Protein AF-G5E388-F1 (afdb_monomer)

Organism: NCBI:txid8362

pLDDT: mean 81.57, std 8.17, range [43.75, 89.38]

InterPro domains:
  IPR007955 Bystin [PF05291] (26-98)
  IPR007955 Bystin [PTHR12821] (27-98)

Nearest PDB structures (foldseek):
  7wtx-assembly1_w  TM=9.924E-01  e=2.269E-07  Homo sapiens
  7wu0-assembly1_w  TM=9.812E-01  e=5.342E-07  Homo sapiens
  5wwo-assembly2_B  TM=9.818E-01  e=4.016E-04  Saccharomyces cerevisiae S288C
  6fai-assembly1_i  TM=9.452E-01  e=2.14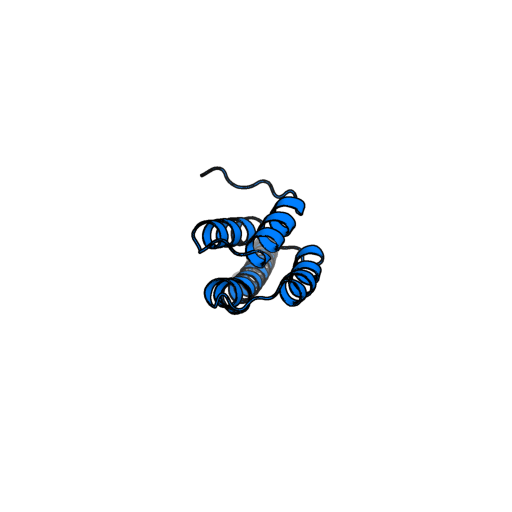3E-04  Saccharomyces cerevisiae S288C
  6rbd-assembly1_i  TM=9.609E-01  e=5.342E-04  Saccharomyces cerevisiae S288C

Sequence (98 aa):
DDGYVDEKLSLKILEQARIQQEELEAGAWFKGILIPLCESGTCTLREAVIIGSILTKCSIPVLHSSAAMLKIAEMDYNGANSIFLRLLVDKKYALPFR

Secondary structure (DSSP, 8-state):
------HHHHHHHHHHHHHHHHHHHHHHHIIIIIHHHHHSS---HHHHHHHHHHHHHS---HHHHHHHHHHHHHSPP-HHHHHHHHHHHHT---PPP-

Structure (mmCIF, N/CA/C/O backbone):
data_AF-G5E388-F1
#
_entry.id   AF-G5E388-F1
#
loop_
_atom_site.group_PDB
_atom_site.id
_atom_site.type_symbol
_atom_site.label_atom_id
_atom_site.label_alt_id
_atom_site.label_comp_id
_atom_site.label_asym_id
_atom_site.label_entity_id
_atom_site.label_seq_id
_atom_site.pdbx_PDB_ins_code
_atom_site.Cartn_x
_atom_site.Cartn_y
_atom_site.Cartn_z
_atom_site.occupancy
_atom_site.B_iso_or_equiv
_atom_site.auth_seq_id
_atom_site.auth_comp_id
_atom_site.auth_asym_id
_atom_site.auth_atom_id
_atom_site.pdbx_PDB_model_num
ATOM 1 N N . ASP A 1 1 ? -12.974 6.634 48.133 1.00 43.75 1 ASP A N 1
ATOM 2 C CA . ASP A 1 1 ? -13.318 7.069 46.773 1.00 43.75 1 ASP A CA 1
ATOM 3 C C . ASP A 1 1 ? -12.641 6.188 45.756 1.00 43.75 1 ASP A C 1
ATOM 5 O O . ASP A 1 1 ? -11.578 6.511 45.240 1.00 43.75 1 ASP A O 1
ATOM 9 N N . ASP A 1 2 ? -13.253 5.028 45.533 1.00 50.84 2 ASP A N 1
ATOM 10 C CA . ASP A 1 2 ? -12.916 4.156 44.419 1.00 50.84 2 ASP A CA 1
ATOM 11 C C . ASP A 1 2 ? -13.256 4.883 43.118 1.00 50.84 2 ASP A C 1
ATOM 13 O O . ASP A 1 2 ? -14.399 5.280 42.883 1.00 50.84 2 ASP A O 1
ATOM 17 N N . GLY A 1 3 ? -12.221 5.113 42.311 1.00 59.75 3 GLY A N 1
ATOM 18 C CA . GLY A 1 3 ? -12.293 5.799 41.031 1.00 59.75 3 GLY A CA 1
ATOM 19 C C . GLY A 1 3 ? -13.182 5.044 40.056 1.00 59.75 3 GLY A C 1
ATOM 20 O O . GLY A 1 3 ? -12.725 4.157 39.338 1.00 59.75 3 GLY A O 1
ATOM 21 N N . TYR A 1 4 ? -14.455 5.422 40.011 1.00 60.16 4 TYR A N 1
ATOM 22 C CA . TYR A 1 4 ? -15.370 5.000 38.967 1.00 60.16 4 TYR A CA 1
ATOM 23 C C . TYR A 1 4 ? -14.974 5.736 37.684 1.00 60.16 4 TYR A C 1
ATOM 25 O O . TYR A 1 4 ? -15.385 6.869 37.434 1.00 60.16 4 TYR A O 1
ATOM 33 N N . VAL A 1 5 ? -14.087 5.125 36.896 1.00 66.75 5 VAL A N 1
ATOM 34 C CA . VAL A 1 5 ? -13.873 5.537 35.508 1.00 66.75 5 VAL A CA 1
ATOM 35 C C . VAL A 1 5 ? -15.221 5.365 34.816 1.00 66.75 5 VAL A C 1
ATOM 37 O O . VAL A 1 5 ? -15.728 4.250 34.730 1.00 66.75 5 VAL A O 1
ATOM 40 N N . ASP A 1 6 ? -15.816 6.477 34.384 1.00 77.94 6 ASP A N 1
ATOM 41 C CA . ASP A 1 6 ? -17.113 6.513 33.705 1.00 77.94 6 ASP A CA 1
ATOM 42 C C . ASP A 1 6 ? -17.168 5.422 32.617 1.00 77.94 6 ASP A C 1
ATOM 44 O O . ASP A 1 6 ? -16.209 5.258 31.857 1.00 77.94 6 ASP A O 1
ATOM 48 N N . GLU A 1 7 ? -18.256 4.655 32.521 1.00 78.00 7 GLU A N 1
ATOM 49 C CA . GLU A 1 7 ? -18.365 3.516 31.589 1.00 78.00 7 GLU A CA 1
ATOM 50 C C . GLU A 1 7 ? -18.057 3.941 30.140 1.00 78.00 7 GLU A C 1
ATOM 52 O O . GLU A 1 7 ? -17.373 3.241 29.391 1.00 78.00 7 GLU A O 1
ATOM 57 N N . LYS A 1 8 ? -18.440 5.172 29.776 1.00 81.19 8 LYS A N 1
ATOM 58 C CA . LYS A 1 8 ? -18.109 5.796 28.487 1.00 81.19 8 LYS A CA 1
ATOM 59 C C . LYS A 1 8 ? -16.615 6.049 28.295 1.00 81.19 8 LYS A C 1
ATOM 61 O O . LYS A 1 8 ? -16.129 5.980 27.167 1.00 81.19 8 LYS A O 1
ATOM 66 N N . LEU A 1 9 ? -15.893 6.392 29.359 1.00 83.75 9 LEU A N 1
ATOM 67 C CA . LEU A 1 9 ? -14.446 6.593 29.321 1.00 83.75 9 LEU A CA 1
ATOM 68 C C . LEU A 1 9 ? -13.724 5.249 29.175 1.00 83.75 9 LEU A C 1
ATOM 70 O O . LEU A 1 9 ? -12.819 5.147 28.351 1.00 83.75 9 LEU A O 1
ATOM 74 N N . SER A 1 10 ? -14.180 4.210 29.878 1.00 83.88 10 SER A N 1
ATOM 75 C CA . SER A 1 10 ? -13.663 2.845 29.711 1.00 83.88 10 SER A CA 1
ATOM 76 C C . SER A 1 10 ? -13.843 2.341 28.269 1.00 83.88 10 SER A C 1
ATOM 78 O O . SER A 1 10 ? -12.888 1.880 27.646 1.00 83.88 10 SER A O 1
ATOM 80 N N . LEU A 1 11 ? -15.028 2.547 27.678 1.00 85.00 11 LEU A N 1
ATOM 81 C CA . LEU A 1 11 ? -15.306 2.193 26.279 1.00 85.00 11 LEU A CA 1
ATOM 82 C C . LEU A 1 11 ? -14.400 2.934 25.285 1.00 85.00 11 LEU A C 1
ATOM 84 O O . LEU A 1 11 ? -13.857 2.312 24.374 1.00 85.00 11 LEU A O 1
ATOM 88 N N . LYS A 1 12 ? -14.173 4.239 25.481 1.00 87.00 12 LYS A N 1
ATOM 89 C CA . LYS A 1 12 ? -13.257 5.019 24.631 1.00 87.00 12 LYS A CA 1
ATOM 90 C C . LYS A 1 12 ? -11.816 4.525 24.711 1.00 87.00 12 LYS A C 1
ATOM 92 O O . LYS A 1 12 ? -11.137 4.484 23.691 1.00 87.00 12 LYS A O 1
ATOM 97 N N . ILE A 1 13 ? -11.345 4.164 25.905 1.00 89.12 13 ILE A N 1
ATOM 98 C CA . ILE A 1 13 ? -9.986 3.638 26.093 1.00 89.12 13 ILE A CA 1
ATOM 99 C C . ILE A 1 13 ? -9.833 2.304 25.355 1.00 89.12 13 ILE A C 1
ATOM 101 O O . ILE A 1 13 ? -8.843 2.110 24.652 1.00 89.12 13 ILE A O 1
ATOM 105 N N . LEU A 1 14 ? -10.823 1.412 25.462 1.00 86.00 14 LEU A N 1
ATOM 106 C CA . LEU A 1 14 ? -10.817 0.125 24.762 1.00 86.00 14 LEU A CA 1
ATOM 107 C C . LEU A 1 14 ? -10.859 0.294 23.238 1.00 86.00 14 LEU A C 1
ATOM 109 O O . LEU A 1 14 ? -10.113 -0.373 22.522 1.00 86.00 14 LEU A O 1
ATOM 113 N N . GLU A 1 15 ? -11.687 1.208 22.732 1.00 87.25 15 GLU A N 1
ATOM 114 C CA . GLU A 1 15 ? -11.769 1.482 21.297 1.00 87.25 15 GLU A CA 1
ATOM 115 C C . GLU A 1 15 ? -10.470 2.093 20.753 1.00 87.25 15 GLU A C 1
ATOM 117 O O . GLU A 1 15 ? -9.973 1.655 19.713 1.00 87.25 15 GLU A O 1
ATOM 122 N N . GLN A 1 16 ? -9.865 3.026 21.492 1.00 86.31 16 GLN A N 1
ATOM 123 C CA . GLN A 1 16 ? -8.576 3.611 21.131 1.00 86.31 16 GLN A CA 1
ATOM 124 C C . GLN A 1 16 ? -7.454 2.566 21.142 1.00 86.31 16 GLN A C 1
ATOM 126 O O . GLN A 1 16 ? -6.635 2.542 20.225 1.00 86.31 16 GLN A O 1
ATOM 131 N N . ALA A 1 17 ? -7.426 1.678 22.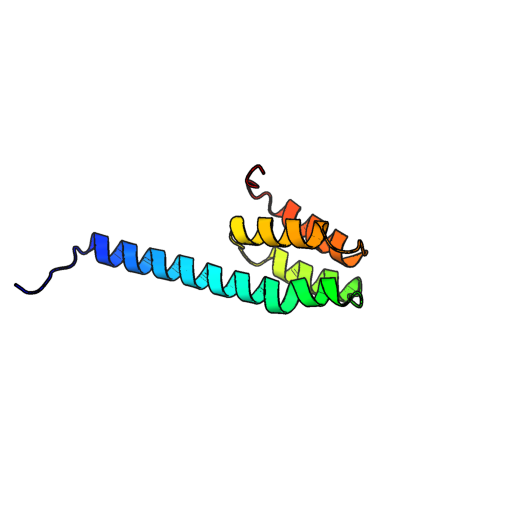140 1.00 86.38 17 ALA A N 1
ATOM 132 C CA . ALA A 1 17 ? -6.442 0.602 22.217 1.00 86.38 17 ALA A CA 1
ATOM 133 C C . ALA A 1 17 ? -6.546 -0.355 21.018 1.00 86.38 17 ALA A C 1
ATOM 135 O O . ALA A 1 17 ? -5.521 -0.754 20.466 1.00 86.38 17 ALA A O 1
ATOM 136 N N . ARG A 1 18 ? -7.770 -0.666 20.565 1.00 85.38 18 ARG A N 1
ATOM 137 C CA . ARG A 1 18 ? -8.001 -1.504 19.379 1.00 85.38 18 ARG A CA 1
ATOM 138 C C . ARG A 1 18 ? -7.451 -0.862 18.106 1.00 85.38 18 ARG A C 1
ATOM 140 O O . ARG A 1 18 ? -6.724 -1.518 17.367 1.00 85.38 18 ARG A O 1
ATOM 147 N N . ILE A 1 19 ? -7.759 0.416 17.873 1.00 82.38 19 ILE A N 1
ATOM 148 C CA . ILE A 1 19 ? -7.235 1.160 16.714 1.00 82.38 19 ILE A CA 1
ATOM 149 C C . ILE A 1 19 ? -5.704 1.190 16.768 1.00 82.38 19 ILE A C 1
ATOM 151 O O . ILE A 1 19 ? -5.043 0.929 15.766 1.00 82.38 19 ILE A O 1
ATOM 155 N N . GLN A 1 20 ? -5.132 1.433 17.951 1.00 80.88 20 GLN A N 1
ATOM 156 C CA . GLN A 1 20 ? -3.683 1.475 18.126 1.00 80.88 20 GLN A CA 1
ATOM 157 C C . GLN A 1 20 ? -3.020 0.129 17.812 1.00 80.88 20 GLN A C 1
ATOM 159 O O . GLN A 1 20 ? -1.938 0.102 17.227 1.00 80.88 20 GLN A O 1
ATOM 164 N N . GLN A 1 21 ? -3.661 -0.983 18.175 1.00 81.94 21 GLN A N 1
ATOM 165 C CA . GLN A 1 21 ? -3.165 -2.316 17.858 1.00 81.94 21 GLN A CA 1
ATOM 166 C C . GLN A 1 21 ? -3.158 -2.573 16.343 1.00 81.94 21 GLN A C 1
ATOM 168 O O . GLN A 1 21 ? -2.132 -2.986 15.806 1.00 81.94 21 GLN A O 1
ATOM 173 N N . GLU A 1 22 ? -4.255 -2.266 15.645 1.00 80.50 22 GLU A N 1
ATOM 174 C CA . GLU A 1 22 ? -4.341 -2.412 14.183 1.00 80.50 22 GLU A CA 1
ATOM 175 C C . GLU A 1 22 ? -3.289 -1.549 13.458 1.00 80.50 22 GLU A C 1
ATOM 177 O O . GLU A 1 22 ? -2.678 -1.983 12.478 1.00 80.50 22 GLU A O 1
ATOM 182 N N . GLU A 1 23 ? -3.027 -0.338 13.958 1.00 78.94 23 GLU A N 1
ATOM 183 C CA . GLU A 1 23 ? -1.978 0.543 13.437 1.00 78.94 23 GLU A CA 1
ATOM 184 C C . GLU A 1 23 ? -0.573 -0.046 13.607 1.00 78.94 23 GLU A C 1
ATOM 186 O O . GLU A 1 23 ? 0.232 -0.007 12.673 1.00 78.94 23 GLU A O 1
ATOM 191 N N . LEU A 1 24 ? -0.271 -0.624 14.772 1.00 79.25 24 LEU A N 1
ATOM 192 C CA . LEU A 1 24 ? 1.022 -1.258 15.032 1.00 79.25 24 LEU A CA 1
ATOM 193 C C . LEU A 1 24 ? 1.243 -2.475 14.130 1.00 79.25 24 LEU A C 1
ATOM 195 O O . LEU A 1 24 ? 2.327 -2.631 13.566 1.00 79.25 24 LEU A O 1
ATOM 199 N N . GLU A 1 25 ? 0.216 -3.305 13.954 1.00 79.12 25 GLU A N 1
ATOM 200 C CA . GLU A 1 25 ? 0.263 -4.486 13.091 1.00 79.12 25 GLU A CA 1
ATOM 201 C C . GLU A 1 25 ? 0.461 -4.097 11.618 1.00 79.12 25 GLU A C 1
ATOM 203 O O . GLU A 1 25 ? 1.347 -4.634 10.945 1.00 79.12 25 GLU A O 1
ATOM 208 N N . ALA A 1 26 ? -0.289 -3.104 11.124 1.00 81.50 26 ALA A N 1
ATOM 209 C CA . ALA A 1 26 ? -0.122 -2.587 9.768 1.00 81.50 26 ALA A CA 1
ATOM 210 C C . ALA A 1 26 ? 1.269 -1.965 9.568 1.00 81.50 26 ALA A C 1
ATOM 212 O O . ALA A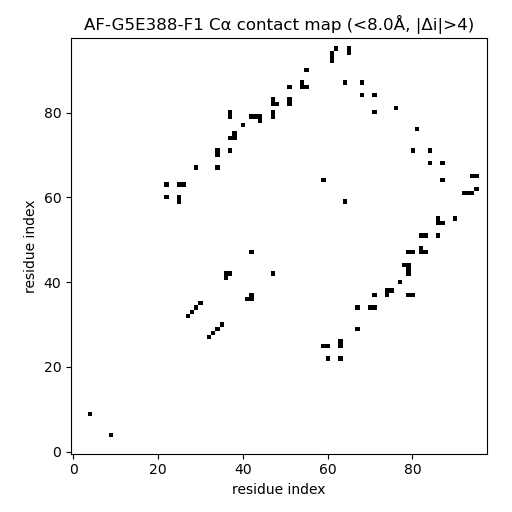 1 26 ? 1.952 -2.254 8.582 1.00 81.50 26 ALA A O 1
ATOM 213 N N . GLY A 1 27 ? 1.723 -1.140 10.515 1.00 81.44 27 GLY A N 1
ATOM 214 C CA . GLY A 1 27 ? 3.045 -0.523 10.484 1.00 81.44 27 GLY A CA 1
ATOM 215 C C . GLY A 1 27 ? 4.181 -1.548 10.476 1.00 81.44 27 GLY A C 1
ATOM 216 O O . GLY A 1 27 ? 5.139 -1.392 9.713 1.00 81.44 27 GLY A O 1
ATOM 217 N N . ALA A 1 28 ? 4.063 -2.613 11.271 1.00 84.69 28 ALA A N 1
ATOM 218 C CA . ALA A 1 28 ? 5.015 -3.718 11.291 1.00 84.69 28 ALA A CA 1
ATOM 219 C C . ALA A 1 28 ? 5.020 -4.490 9.966 1.00 84.69 28 ALA A C 1
ATOM 221 O O . ALA A 1 28 ? 6.092 -4.809 9.454 1.00 84.69 28 ALA A O 1
ATOM 222 N N . TRP A 1 29 ? 3.851 -4.730 9.366 1.00 85.19 29 TRP A N 1
ATOM 223 C CA . TRP A 1 29 ? 3.748 -5.409 8.075 1.00 85.19 29 TRP A CA 1
ATOM 224 C C . TRP A 1 29 ? 4.418 -4.613 6.948 1.00 85.19 29 TRP A C 1
ATOM 226 O O . TRP A 1 29 ? 5.240 -5.152 6.205 1.00 85.19 29 TRP A O 1
ATOM 236 N N . PHE A 1 30 ? 4.140 -3.309 6.844 1.00 84.06 30 PHE A N 1
ATOM 237 C CA . PHE A 1 30 ? 4.756 -2.470 5.814 1.00 84.06 30 PHE A CA 1
ATOM 238 C C . PHE A 1 30 ? 6.269 -2.355 5.989 1.00 84.06 30 PHE A C 1
ATOM 240 O O . PHE A 1 30 ? 7.001 -2.498 5.014 1.00 84.06 30 PHE A O 1
ATOM 247 N N . LYS A 1 31 ? 6.749 -2.129 7.216 1.00 82.06 31 LYS A N 1
ATOM 248 C CA . LYS A 1 31 ? 8.187 -1.989 7.490 1.00 82.06 31 LYS A CA 1
ATOM 249 C C . LYS A 1 31 ? 8.949 -3.310 7.430 1.00 82.06 31 LYS A C 1
ATOM 251 O O . LYS A 1 31 ? 10.115 -3.299 7.064 1.00 82.06 31 LYS A O 1
ATOM 256 N N . GLY A 1 32 ? 8.321 -4.424 7.799 1.00 82.94 32 GLY A N 1
ATOM 257 C CA . GLY A 1 32 ? 8.974 -5.731 7.892 1.00 82.94 32 GLY A CA 1
ATOM 258 C C . GLY A 1 32 ? 8.876 -6.580 6.628 1.00 82.94 32 GLY A C 1
ATOM 259 O O . GLY A 1 32 ? 9.751 -7.406 6.393 1.00 82.94 32 GLY A O 1
ATOM 260 N N . ILE A 1 33 ? 7.833 -6.390 5.816 1.00 84.88 33 ILE A N 1
ATOM 261 C CA . ILE A 1 33 ? 7.602 -7.185 4.604 1.00 84.88 33 ILE A CA 1
ATOM 262 C C . ILE A 1 33 ? 7.699 -6.297 3.369 1.00 84.88 33 ILE A C 1
ATOM 264 O O . ILE A 1 33 ? 8.564 -6.521 2.528 1.00 84.88 33 ILE A O 1
ATOM 268 N N . LEU A 1 34 ? 6.841 -5.279 3.248 1.00 83.25 34 LEU A N 1
ATOM 269 C CA . LEU A 1 34 ? 6.711 -4.559 1.978 1.00 83.25 34 LEU A CA 1
ATOM 270 C C . LEU A 1 34 ? 7.948 -3.716 1.636 1.00 83.25 34 LEU A C 1
ATOM 272 O O . LEU A 1 34 ? 8.478 -3.834 0.539 1.00 83.25 34 LEU A O 1
ATOM 276 N N . ILE A 1 35 ? 8.412 -2.877 2.564 1.00 84.12 35 ILE A N 1
ATOM 277 C CA . ILE A 1 35 ? 9.560 -1.986 2.348 1.00 84.12 35 ILE A CA 1
ATOM 278 C C . ILE A 1 35 ? 10.837 -2.773 2.016 1.00 84.12 35 ILE A C 1
ATOM 280 O O . ILE A 1 35 ? 11.405 -2.493 0.965 1.00 84.12 35 ILE A O 1
ATOM 284 N N . PRO A 1 36 ? 11.268 -3.785 2.793 1.00 85.12 36 PRO A N 1
ATOM 285 C CA . PRO A 1 36 ? 12.482 -4.529 2.465 1.00 85.12 36 PRO A CA 1
ATOM 286 C C . PRO A 1 36 ? 12.368 -5.323 1.158 1.00 85.12 36 PRO A C 1
ATOM 288 O O . PRO A 1 36 ? 13.370 -5.469 0.467 1.00 85.12 36 PRO A O 1
ATOM 291 N N . LEU A 1 37 ? 11.173 -5.794 0.773 1.00 82.69 37 LEU A N 1
ATOM 292 C CA . LEU A 1 37 ? 10.961 -6.420 -0.541 1.00 82.69 37 LEU A CA 1
ATOM 293 C C . LEU A 1 37 ? 11.102 -5.421 -1.697 1.00 82.69 37 LEU A C 1
ATOM 295 O O . LEU A 1 37 ? 11.615 -5.771 -2.760 1.00 82.69 37 LEU A O 1
ATOM 299 N N . CYS A 1 38 ? 10.638 -4.187 -1.506 1.00 81.19 38 CYS A N 1
ATOM 300 C CA . CYS A 1 38 ? 10.799 -3.122 -2.489 1.00 81.19 38 CYS A CA 1
ATOM 301 C C . CYS A 1 38 ? 12.252 -2.610 -2.544 1.00 81.19 38 CYS A C 1
ATOM 303 O O . CYS A 1 38 ? 12.744 -2.331 -3.635 1.00 81.19 38 CYS A O 1
ATOM 305 N N . GLU A 1 39 ? 12.941 -2.522 -1.398 1.00 82.19 39 GLU A N 1
ATOM 306 C CA . GLU A 1 39 ? 14.340 -2.077 -1.278 1.00 82.19 39 GLU A CA 1
ATOM 307 C C . GLU A 1 39 ? 15.344 -3.125 -1.773 1.00 82.19 39 GLU A C 1
ATOM 309 O O . GLU A 1 39 ? 16.377 -2.763 -2.329 1.00 82.19 39 GLU A O 1
ATOM 314 N N . SER A 1 40 ? 15.058 -4.425 -1.620 1.00 80.81 40 SER A N 1
ATOM 315 C CA . SER A 1 40 ? 15.969 -5.481 -2.079 1.00 80.81 40 SER A CA 1
ATOM 316 C C . SER A 1 40 ? 16.102 -5.536 -3.602 1.00 80.81 40 SER A C 1
ATOM 318 O O . SER A 1 40 ? 17.054 -6.126 -4.110 1.00 80.81 40 SER A O 1
ATOM 320 N N . GLY A 1 41 ? 15.139 -4.976 -4.347 1.00 72.62 41 GLY A N 1
ATOM 321 C CA . GLY A 1 41 ? 15.127 -4.962 -5.814 1.00 72.62 41 GLY A CA 1
ATOM 322 C C . GLY A 1 41 ? 14.971 -6.342 -6.470 1.00 72.62 41 GLY A C 1
ATOM 323 O O . GLY A 1 41 ? 14.938 -6.444 -7.693 1.00 72.62 41 GLY A O 1
ATOM 324 N N . THR A 1 42 ? 14.845 -7.408 -5.678 1.00 78.12 42 THR A N 1
ATOM 325 C CA . THR A 1 42 ? 14.686 -8.794 -6.141 1.00 78.12 42 THR A CA 1
ATOM 326 C C . THR A 1 42 ? 13.226 -9.207 -6.322 1.00 78.12 42 THR A C 1
ATOM 328 O O . THR A 1 42 ? 12.969 -10.328 -6.757 1.00 78.12 42 THR A O 1
ATOM 331 N N . CYS A 1 43 ? 12.268 -8.328 -6.003 1.00 79.62 43 CYS A N 1
ATOM 332 C CA . CYS A 1 43 ? 10.845 -8.640 -6.076 1.00 79.62 43 CYS A CA 1
ATOM 333 C C . CYS A 1 43 ? 10.412 -8.940 -7.518 1.00 79.62 43 CYS A C 1
ATOM 335 O O . CYS A 1 43 ? 10.457 -8.087 -8.410 1.00 79.62 43 CYS A O 1
ATOM 337 N N . THR A 1 44 ? 9.960 -10.170 -7.744 1.00 85.88 44 THR A N 1
ATOM 338 C CA . THR A 1 44 ? 9.457 -10.610 -9.044 1.00 85.88 44 THR A CA 1
ATOM 339 C C . THR A 1 44 ? 7.982 -10.244 -9.223 1.00 85.88 44 THR A C 1
ATOM 341 O O . THR A 1 44 ? 7.216 -10.117 -8.267 1.00 85.88 44 THR A O 1
ATOM 344 N N . LEU A 1 45 ? 7.525 -10.150 -10.478 1.00 86.00 45 LEU A N 1
ATOM 345 C CA . LEU A 1 45 ? 6.117 -9.858 -10.793 1.00 86.00 45 LEU A CA 1
ATOM 346 C C . LEU A 1 45 ? 5.140 -10.876 -10.175 1.00 86.00 45 LEU A C 1
ATOM 348 O O . LEU A 1 45 ? 4.012 -10.522 -9.841 1.00 86.00 45 LEU A O 1
ATOM 352 N N . ARG A 1 46 ? 5.558 -12.139 -10.009 1.00 85.00 46 ARG A N 1
ATOM 353 C CA . ARG A 1 46 ? 4.718 -13.182 -9.397 1.00 85.00 46 ARG A CA 1
ATOM 354 C C . ARG A 1 46 ? 4.519 -12.940 -7.905 1.00 85.00 46 ARG A C 1
ATOM 356 O O . ARG A 1 46 ? 3.392 -13.030 -7.426 1.00 85.00 46 ARG A O 1
ATOM 363 N N . GLU A 1 47 ? 5.588 -12.607 -7.189 1.00 87.06 47 GLU A N 1
ATOM 364 C CA . GLU A 1 47 ? 5.520 -12.284 -5.761 1.00 87.06 47 GLU A CA 1
ATOM 36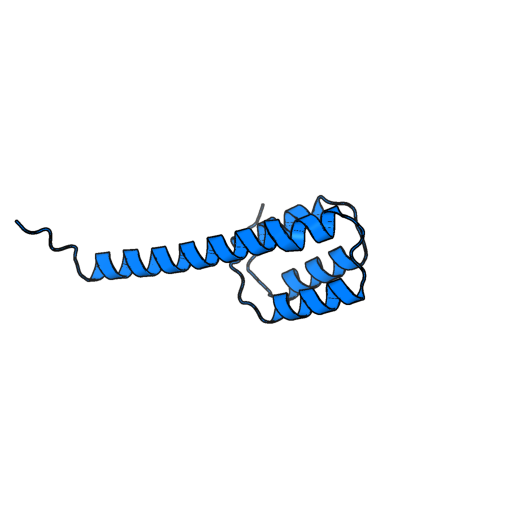5 C C . GLU A 1 47 ? 4.681 -11.028 -5.533 1.00 87.06 47 GLU A C 1
ATOM 367 O O . GLU A 1 47 ? 3.802 -11.025 -4.671 1.00 87.06 47 GLU A O 1
ATOM 372 N N . ALA A 1 48 ? 4.868 -10.007 -6.376 1.00 87.56 48 ALA A N 1
ATOM 373 C CA . ALA A 1 48 ? 4.092 -8.773 -6.328 1.00 87.56 48 ALA A CA 1
ATOM 374 C C . ALA A 1 48 ? 2.581 -9.021 -6.455 1.00 87.56 48 ALA A C 1
ATOM 376 O O . ALA A 1 48 ? 1.789 -8.441 -5.715 1.00 87.56 48 ALA A O 1
ATOM 377 N N . VAL A 1 49 ? 2.166 -9.926 -7.347 1.00 88.50 49 VAL A N 1
ATOM 378 C CA . VAL A 1 49 ? 0.750 -10.289 -7.523 1.00 88.50 49 VAL A CA 1
ATOM 379 C C . VAL A 1 49 ? 0.199 -11.048 -6.311 1.00 88.50 49 VAL A C 1
ATOM 381 O O . VAL A 1 49 ? -0.925 -10.779 -5.884 1.00 88.50 49 VAL A O 1
ATOM 384 N N . ILE A 1 50 ? 0.972 -11.966 -5.723 1.00 89.38 50 ILE A N 1
ATOM 385 C CA . ILE A 1 50 ? 0.542 -12.743 -4.548 1.00 89.38 50 ILE A CA 1
ATOM 386 C C . ILE A 1 50 ? 0.374 -11.828 -3.331 1.00 89.38 50 ILE A C 1
ATOM 388 O O . ILE A 1 50 ? -0.696 -11.803 -2.721 1.00 89.38 50 ILE A O 1
ATOM 392 N N . ILE A 1 51 ? 1.402 -11.039 -3.007 1.00 87.56 51 ILE A N 1
ATOM 393 C CA . ILE A 1 51 ? 1.362 -10.083 -1.891 1.00 87.56 51 ILE A CA 1
ATOM 394 C C . ILE A 1 51 ? 0.300 -9.013 -2.149 1.00 87.56 51 ILE A C 1
ATOM 396 O O . ILE A 1 51 ? -0.475 -8.663 -1.259 1.00 87.56 51 ILE A O 1
ATOM 400 N N . GLY A 1 52 ? 0.187 -8.560 -3.396 1.00 87.75 52 GLY A N 1
ATOM 401 C CA . GLY A 1 52 ? -0.855 -7.647 -3.832 1.00 87.75 52 GLY A CA 1
ATOM 402 C C . GLY A 1 52 ? -2.271 -8.177 -3.591 1.00 87.75 52 GLY A C 1
ATOM 403 O O . GLY A 1 52 ? -3.139 -7.431 -3.139 1.00 87.75 52 GLY A O 1
ATOM 404 N N . SER A 1 53 ? -2.513 -9.475 -3.802 1.00 88.62 53 SER A N 1
ATOM 405 C CA . SER A 1 53 ? -3.813 -10.094 -3.510 1.00 88.62 53 SER A CA 1
ATOM 406 C C . SER A 1 53 ? -4.156 -10.122 -2.017 1.00 88.62 53 SER A C 1
ATOM 408 O O . SER A 1 53 ? -5.336 -10.225 -1.676 1.00 88.62 53 SER A O 1
ATOM 410 N N . ILE A 1 54 ? -3.165 -10.095 -1.127 1.00 87.06 54 ILE A N 1
ATOM 411 C CA . ILE A 1 54 ? -3.396 -9.989 0.319 1.00 87.06 54 ILE A CA 1
ATOM 412 C C . ILE A 1 54 ? -3.753 -8.538 0.651 1.00 87.06 54 ILE A C 1
ATOM 414 O O . ILE A 1 54 ? -4.750 -8.282 1.325 1.00 87.06 54 ILE A O 1
ATOM 418 N N . LEU A 1 55 ? -3.012 -7.589 0.075 1.00 84.12 55 LEU A N 1
ATOM 419 C CA . LEU A 1 55 ? -3.232 -6.153 0.239 1.00 84.12 55 LEU A CA 1
ATOM 420 C C . LEU A 1 55 ? -4.648 -5.720 -0.179 1.00 84.12 55 LEU A C 1
ATOM 422 O O . LEU A 1 55 ? -5.277 -4.893 0.481 1.00 84.12 55 LEU A O 1
ATOM 426 N N . THR A 1 56 ? -5.196 -6.311 -1.246 1.00 85.19 56 THR A N 1
ATOM 427 C CA . THR A 1 56 ? -6.572 -6.034 -1.690 1.00 85.19 56 THR A CA 1
ATOM 428 C C . THR A 1 56 ? -7.638 -6.568 -0.739 1.00 85.19 56 THR A C 1
ATOM 430 O O . THR A 1 56 ? -8.713 -5.972 -0.662 1.00 85.19 56 THR A O 1
ATOM 433 N N . LYS A 1 57 ? -7.356 -7.629 0.024 1.00 84.44 57 LYS A N 1
ATOM 434 C CA . LYS A 1 57 ? -8.299 -8.235 0.980 1.00 84.44 57 LYS A CA 1
ATOM 435 C C . LYS A 1 57 ? -8.255 -7.578 2.358 1.00 84.44 57 LYS A C 1
ATOM 437 O O . LYS A 1 57 ? -9.296 -7.440 2.990 1.00 84.44 57 LYS A O 1
ATOM 442 N N . CYS A 1 58 ? -7.083 -7.148 2.815 1.00 80.69 58 CYS A N 1
ATOM 443 C CA . CYS A 1 58 ? -6.931 -6.496 4.114 1.00 80.69 58 CYS A CA 1
ATOM 444 C C . CYS A 1 58 ? -7.501 -5.070 4.094 1.00 80.69 58 CYS A C 1
ATOM 446 O O . CYS A 1 58 ? -7.342 -4.344 3.110 1.00 80.69 58 CYS A O 1
ATOM 448 N N . SER A 1 59 ? -8.164 -4.656 5.176 1.00 78.06 59 SER A N 1
ATOM 449 C CA . SER A 1 59 ? -8.522 -3.251 5.394 1.00 78.06 59 SER A CA 1
ATOM 450 C C . SER A 1 59 ? -7.345 -2.563 6.070 1.00 78.06 59 SER A C 1
ATOM 452 O O . SER A 1 59 ? -6.956 -2.960 7.164 1.00 78.06 59 SER A O 1
ATOM 454 N N . ILE A 1 60 ? -6.747 -1.579 5.405 1.00 79.56 60 ILE A N 1
ATOM 455 C CA . ILE A 1 60 ? -5.542 -0.908 5.887 1.00 79.56 60 ILE A CA 1
ATOM 456 C C . ILE A 1 60 ? -5.911 0.531 6.255 1.00 79.56 60 ILE A C 1
ATOM 458 O O . ILE A 1 60 ? -6.562 1.206 5.452 1.00 79.56 60 ILE A O 1
ATOM 462 N N . PRO A 1 61 ? -5.487 1.043 7.422 1.00 83.12 61 PRO A N 1
ATOM 463 C CA . PRO A 1 61 ? -5.664 2.448 7.757 1.00 83.12 61 PRO A CA 1
ATOM 464 C C . PRO A 1 61 ? -5.038 3.379 6.702 1.00 83.12 61 PRO A C 1
ATOM 466 O O . PRO A 1 61 ? -3.949 3.126 6.172 1.00 83.12 61 PRO A O 1
ATOM 469 N N . VAL A 1 62 ? -5.714 4.496 6.421 1.00 82.31 62 VAL A N 1
ATOM 470 C CA . VAL A 1 62 ? -5.329 5.460 5.370 1.00 82.31 62 VAL A CA 1
ATOM 471 C C . VAL A 1 62 ? -3.933 6.044 5.598 1.00 82.31 62 VAL A C 1
ATOM 473 O O . VAL A 1 62 ? -3.158 6.187 4.651 1.00 82.31 62 VAL A O 1
ATOM 476 N N . LEU A 1 63 ? -3.588 6.343 6.854 1.00 82.31 63 LEU A N 1
ATOM 477 C CA . LEU A 1 63 ? -2.299 6.936 7.227 1.00 82.31 63 LEU A CA 1
ATOM 478 C C . LEU A 1 63 ? -1.117 6.039 6.831 1.00 82.31 63 LEU A C 1
ATOM 480 O O . LEU A 1 63 ? -0.165 6.502 6.205 1.00 82.31 63 LEU A O 1
ATOM 484 N N . HIS A 1 64 ? -1.214 4.741 7.124 1.00 82.38 64 HIS A N 1
ATOM 485 C CA . HIS A 1 64 ? -0.174 3.759 6.816 1.00 82.38 64 HIS A CA 1
ATOM 486 C C . HIS A 1 64 ? -0.041 3.526 5.312 1.00 82.38 64 HIS A C 1
ATOM 488 O O . HIS A 1 64 ? 1.071 3.499 4.786 1.00 82.38 64 HIS A O 1
ATOM 494 N N . SER A 1 65 ? -1.173 3.437 4.609 1.00 83.75 65 SER A N 1
ATOM 495 C CA . SER A 1 65 ? -1.196 3.292 3.149 1.00 83.75 65 SER A CA 1
ATOM 496 C C . SER A 1 65 ? -0.527 4.478 2.450 1.00 83.75 65 SER A C 1
ATOM 498 O O . SER A 1 65 ? 0.260 4.289 1.526 1.00 83.75 65 SER A O 1
ATOM 500 N N . SER A 1 66 ? -0.791 5.698 2.926 1.00 84.44 66 SER A N 1
ATOM 501 C CA . SER A 1 66 ? -0.213 6.930 2.375 1.00 84.44 66 SER A 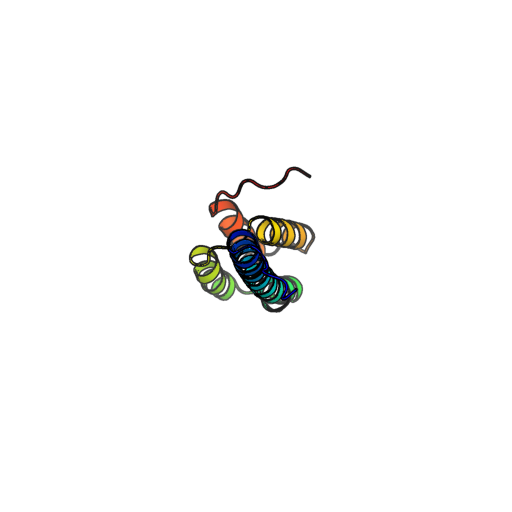CA 1
ATOM 502 C C . SER A 1 66 ? 1.298 7.000 2.611 1.00 84.44 66 SER A C 1
ATOM 504 O O . SER A 1 66 ? 2.057 7.302 1.693 1.00 84.44 66 SER A O 1
ATOM 506 N N . ALA A 1 67 ? 1.749 6.661 3.824 1.00 86.19 67 ALA A N 1
ATOM 507 C CA . ALA A 1 67 ? 3.170 6.623 4.161 1.00 86.19 67 ALA A CA 1
ATOM 508 C C . ALA A 1 67 ? 3.933 5.562 3.348 1.00 86.19 67 ALA A C 1
ATOM 510 O O . ALA A 1 67 ? 5.015 5.839 2.832 1.00 86.19 67 ALA A O 1
ATOM 511 N N . ALA A 1 68 ? 3.356 4.365 3.188 1.00 85.06 68 ALA A N 1
ATOM 512 C CA . ALA A 1 68 ? 3.933 3.308 2.363 1.00 85.06 68 ALA A CA 1
ATOM 513 C C . ALA A 1 68 ? 4.009 3.719 0.885 1.00 85.06 68 ALA A C 1
ATOM 515 O O . ALA A 1 68 ? 5.036 3.513 0.246 1.00 85.06 68 ALA A O 1
ATOM 516 N N . MET A 1 69 ? 2.956 4.349 0.354 1.00 86.62 69 MET A N 1
ATOM 517 C CA . MET A 1 69 ? 2.922 4.848 -1.022 1.00 86.62 69 MET A CA 1
ATOM 518 C C . MET A 1 69 ? 4.021 5.885 -1.280 1.00 86.62 69 MET A C 1
ATOM 520 O O . MET A 1 69 ? 4.728 5.776 -2.279 1.00 86.62 69 MET A O 1
ATOM 524 N N . LEU A 1 70 ? 4.202 6.844 -0.365 1.00 87.94 70 LEU A N 1
ATOM 525 C CA . LEU A 1 70 ? 5.265 7.845 -0.462 1.00 87.94 70 LEU A CA 1
ATOM 526 C C . LEU A 1 70 ? 6.646 7.184 -0.458 1.00 87.94 70 LEU A C 1
ATOM 528 O O . LEU A 1 70 ? 7.461 7.469 -1.328 1.00 87.94 70 LEU A O 1
ATOM 532 N N . LYS A 1 71 ? 6.879 6.242 0.462 1.00 87.00 71 LYS A N 1
ATOM 533 C CA . LYS A 1 71 ? 8.156 5.528 0.536 1.00 87.00 71 LYS A CA 1
ATOM 534 C C . LYS A 1 71 ? 8.441 4.736 -0.743 1.00 87.00 71 LYS A C 1
ATOM 536 O O . LYS A 1 71 ? 9.568 4.750 -1.215 1.00 87.00 71 LYS A O 1
ATOM 541 N N . ILE A 1 72 ? 7.433 4.083 -1.329 1.00 86.56 72 ILE A N 1
ATOM 542 C CA . ILE A 1 72 ? 7.566 3.373 -2.615 1.00 86.56 72 ILE A CA 1
ATOM 543 C C . ILE A 1 72 ? 7.856 4.339 -3.767 1.00 86.56 72 ILE A C 1
ATOM 545 O O . ILE A 1 72 ? 8.638 3.996 -4.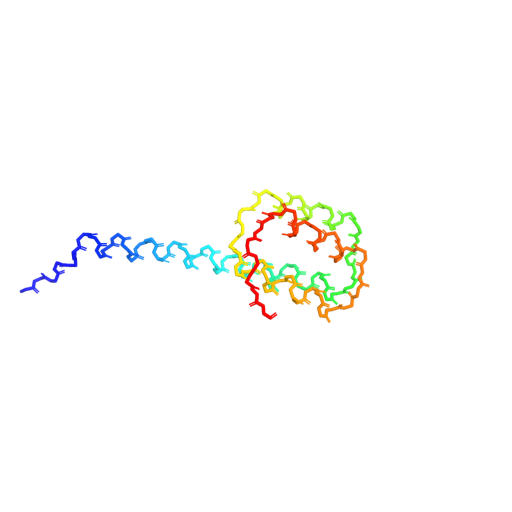647 1.00 86.56 72 ILE A O 1
ATOM 549 N N . ALA A 1 73 ? 7.264 5.534 -3.756 1.00 85.44 73 ALA A N 1
ATOM 550 C CA . ALA A 1 73 ? 7.511 6.557 -4.768 1.00 85.44 73 ALA A CA 1
ATOM 551 C C . ALA A 1 73 ? 8.911 7.195 -4.670 1.00 85.44 73 ALA A C 1
ATOM 553 O O . ALA A 1 73 ? 9.426 7.669 -5.678 1.00 85.44 73 ALA A O 1
ATOM 554 N N . GLU A 1 74 ? 9.524 7.208 -3.484 1.00 87.38 74 GLU A N 1
ATOM 555 C CA . GLU A 1 74 ? 10.896 7.693 -3.270 1.00 87.38 74 GLU A CA 1
ATOM 556 C C . GLU A 1 74 ? 11.978 6.669 -3.661 1.00 87.38 74 GLU A C 1
ATOM 558 O O . GLU A 1 74 ? 13.135 7.044 -3.840 1.00 87.38 74 GLU A O 1
ATOM 563 N N . MET A 1 75 ? 11.630 5.383 -3.757 1.00 84.31 75 MET A N 1
ATOM 564 C CA . MET A 1 75 ? 12.562 4.298 -4.088 1.00 84.31 75 MET A CA 1
ATOM 565 C C . MET A 1 75 ? 12.709 4.087 -5.601 1.00 84.31 75 MET A C 1
ATOM 567 O O . MET A 1 75 ? 11.921 4.594 -6.402 1.00 84.31 75 MET A O 1
AT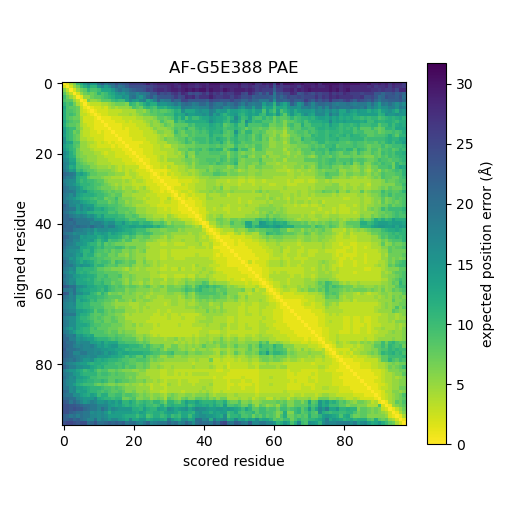OM 571 N N . ASP A 1 76 ? 13.701 3.281 -5.995 1.00 83.12 76 ASP A N 1
ATOM 572 C CA . ASP A 1 76 ? 13.935 2.940 -7.397 1.00 83.12 76 ASP A CA 1
ATOM 573 C C . ASP A 1 76 ? 12.715 2.263 -8.034 1.00 83.12 76 ASP A C 1
ATOM 575 O O . ASP A 1 76 ? 12.101 1.332 -7.494 1.00 83.12 76 ASP A O 1
ATOM 579 N N . TYR A 1 77 ? 12.358 2.742 -9.225 1.00 80.38 77 TYR A N 1
ATOM 580 C CA . TYR A 1 77 ? 11.215 2.222 -9.954 1.00 80.38 77 TYR A CA 1
ATOM 581 C C . TYR A 1 77 ? 11.492 0.802 -10.450 1.00 80.38 77 TYR A C 1
ATOM 583 O O . TYR A 1 77 ? 12.418 0.555 -11.222 1.00 80.38 77 TYR A O 1
ATOM 591 N N . ASN A 1 78 ? 10.621 -0.128 -10.067 1.00 82.62 78 ASN A N 1
ATOM 592 C CA . ASN A 1 78 ? 10.608 -1.483 -10.591 1.00 82.62 78 ASN A CA 1
ATOM 593 C C . ASN A 1 78 ? 9.165 -1.887 -10.967 1.00 82.62 78 ASN A C 1
ATOM 595 O O . ASN A 1 78 ? 8.181 -1.268 -10.541 1.00 82.62 78 ASN A O 1
ATOM 599 N N . GLY A 1 79 ? 9.021 -2.942 -11.775 1.00 83.50 79 GLY A N 1
ATOM 600 C CA . GLY A 1 79 ? 7.703 -3.417 -12.211 1.00 83.50 79 GLY A CA 1
ATOM 601 C C . GLY A 1 79 ? 6.800 -3.874 -11.056 1.00 83.50 79 GLY A C 1
ATOM 602 O O . GLY A 1 79 ? 5.591 -3.654 -11.104 1.00 83.50 79 GLY A O 1
ATOM 603 N N . ALA A 1 80 ? 7.370 -4.439 -9.990 1.00 85.75 80 ALA A N 1
ATOM 604 C CA . ALA A 1 80 ? 6.635 -4.882 -8.805 1.00 85.75 80 ALA A CA 1
ATOM 605 C C . ALA A 1 80 ? 6.080 -3.709 -7.965 1.00 85.75 80 ALA A C 1
ATOM 607 O O . ALA A 1 80 ? 4.910 -3.720 -7.585 1.00 85.75 80 ALA A O 1
ATOM 608 N N . ASN A 1 81 ? 6.865 -2.651 -7.759 1.00 87.31 81 ASN A N 1
ATOM 609 C CA . ASN A 1 81 ? 6.522 -1.415 -7.057 1.00 87.31 81 ASN A CA 1
ATOM 610 C C . ASN A 1 81 ? 5.318 -0.747 -7.725 1.00 87.31 81 ASN A C 1
ATOM 612 O O . ASN A 1 81 ? 4.393 -0.307 -7.045 1.00 87.31 81 ASN A O 1
ATOM 616 N N . SER A 1 82 ? 5.281 -0.747 -9.063 1.00 87.12 82 SER A N 1
ATOM 617 C CA . SER A 1 82 ? 4.148 -0.208 -9.823 1.00 87.12 82 SER A CA 1
ATOM 618 C C . SER A 1 82 ? 2.835 -0.968 -9.575 1.00 87.12 82 SER A C 1
ATOM 620 O O . SER A 1 82 ? 1.767 -0.352 -9.532 1.00 87.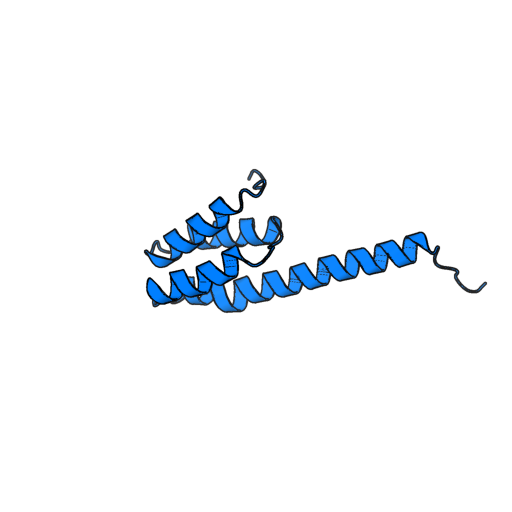12 82 SER A O 1
ATOM 622 N N . ILE A 1 83 ? 2.902 -2.286 -9.339 1.00 89.12 83 ILE A N 1
ATOM 623 C CA . ILE A 1 83 ? 1.733 -3.100 -8.979 1.00 89.12 83 ILE A CA 1
ATOM 624 C C . ILE A 1 83 ? 1.251 -2.710 -7.581 1.00 89.12 83 ILE A C 1
ATOM 626 O O . ILE A 1 83 ? 0.062 -2.455 -7.403 1.00 89.12 83 ILE A O 1
ATOM 630 N N . PHE A 1 84 ? 2.152 -2.593 -6.601 1.00 87.50 84 PHE A N 1
ATOM 631 C CA . PHE A 1 84 ? 1.777 -2.189 -5.243 1.00 87.50 84 PHE A CA 1
ATOM 632 C C . PHE A 1 84 ? 1.161 -0.789 -5.192 1.00 87.50 84 PHE A C 1
ATOM 634 O O . PHE A 1 84 ? 0.120 -0.611 -4.561 1.00 87.50 84 PHE A O 1
ATOM 641 N N . LEU A 1 85 ? 1.741 0.184 -5.903 1.00 87.81 85 LEU A N 1
ATOM 642 C CA . LEU A 1 85 ? 1.186 1.536 -6.011 1.00 87.81 85 LEU A CA 1
ATOM 643 C C . LEU A 1 85 ? -0.229 1.515 -6.591 1.00 87.81 85 LEU A C 1
ATOM 645 O O . LEU A 1 85 ? -1.136 2.127 -6.029 1.00 87.81 85 LEU A O 1
ATOM 649 N N . ARG A 1 86 ? -0.443 0.761 -7.673 1.00 89.00 86 ARG A N 1
ATOM 650 C CA . ARG A 1 86 ? -1.767 0.626 -8.284 1.00 89.00 86 ARG A CA 1
ATOM 651 C C . ARG A 1 86 ? -2.788 0.021 -7.323 1.00 89.00 86 ARG A C 1
ATOM 653 O O . ARG A 1 86 ? -3.882 0.556 -7.196 1.00 89.00 86 ARG A O 1
ATOM 660 N N . LEU A 1 87 ? -2.420 -1.037 -6.603 1.00 88.19 87 LEU A N 1
ATOM 661 C CA . LEU A 1 87 ? -3.312 -1.687 -5.639 1.00 88.19 87 LEU A CA 1
ATOM 662 C C . LEU A 1 87 ? -3.654 -0.788 -4.443 1.00 88.19 87 LEU A C 1
ATOM 664 O O . LEU A 1 87 ? -4.784 -0.822 -3.958 1.00 88.19 87 LEU A O 1
ATOM 668 N N . LEU A 1 88 ? -2.704 0.028 -3.979 1.00 84.94 88 LEU A N 1
ATOM 669 C CA . LEU A 1 88 ? -2.943 1.011 -2.919 1.00 84.94 88 LEU A CA 1
ATOM 670 C C . LEU A 1 88 ? -3.878 2.138 -3.384 1.00 84.94 88 LEU A C 1
ATOM 672 O O . LEU A 1 88 ? -4.731 2.573 -2.613 1.00 84.94 88 LEU A O 1
ATOM 676 N N . VAL A 1 89 ? -3.765 2.584 -4.640 1.00 85.25 89 VAL A N 1
ATOM 677 C CA . VAL A 1 89 ? -4.677 3.580 -5.232 1.00 85.25 89 VAL A CA 1
ATOM 678 C C . VAL A 1 89 ? -6.078 2.998 -5.456 1.00 85.25 89 VAL A C 1
ATOM 680 O O . VAL A 1 89 ? -7.073 3.670 -5.180 1.00 85.25 89 VAL A O 1
ATOM 683 N N . ASP A 1 90 ? -6.182 1.733 -5.872 1.00 86.25 90 ASP A N 1
ATOM 684 C CA . ASP A 1 90 ? -7.463 1.050 -6.109 1.00 86.25 90 ASP A CA 1
ATOM 685 C C . ASP A 1 90 ? -8.331 0.935 -4.845 1.00 86.25 90 ASP A C 1
ATOM 687 O O . ASP A 1 90 ? -9.556 0.824 -4.940 1.00 86.25 90 ASP A O 1
ATOM 691 N N . LYS A 1 91 ? -7.733 1.031 -3.650 1.00 79.12 91 LYS A N 1
ATOM 692 C CA . LYS A 1 91 ? -8.473 1.108 -2.381 1.00 79.12 91 LYS A CA 1
ATOM 693 C C . LYS A 1 91 ? -9.274 2.405 -2.206 1.00 79.12 91 LYS A C 1
ATOM 695 O O . LYS A 1 91 ? -10.103 2.467 -1.302 1.00 79.12 91 LYS A O 1
ATOM 700 N N . LYS A 1 92 ? -9.070 3.414 -3.064 1.00 73.8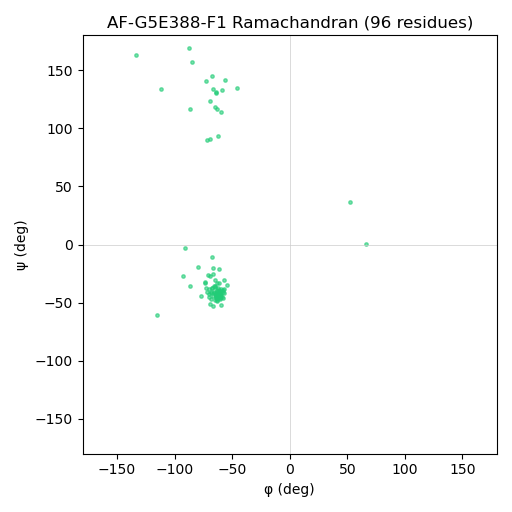1 92 LYS A N 1
ATOM 701 C CA . LYS A 1 92 ? -9.809 4.693 -3.083 1.00 73.81 92 LYS A CA 1
ATOM 702 C C . LYS A 1 92 ? -9.850 5.401 -1.725 1.00 73.81 92 LYS A C 1
ATOM 704 O O . LYS A 1 92 ? -10.856 6.009 -1.360 1.00 73.81 92 LYS A O 1
ATOM 709 N N . TYR A 1 93 ? -8.765 5.320 -0.963 1.00 76.94 93 TYR A N 1
ATOM 710 C CA . TYR A 1 93 ? -8.658 6.062 0.284 1.00 76.94 93 TYR A CA 1
ATOM 711 C C . TYR A 1 93 ? -8.573 7.570 0.012 1.00 76.94 93 TYR A C 1
ATOM 713 O O . TYR A 1 93 ? -7.974 7.998 -0.976 1.00 76.94 93 TYR A O 1
ATOM 721 N N . ALA A 1 94 ? -9.164 8.379 0.897 1.00 70.06 94 ALA A N 1
ATOM 722 C CA . ALA A 1 94 ? -8.983 9.827 0.886 1.00 70.06 94 ALA A CA 1
ATOM 723 C C . ALA A 1 94 ? -7.544 10.138 1.312 1.00 70.06 94 ALA A C 1
ATOM 725 O O . ALA A 1 94 ? -7.241 10.210 2.502 1.00 70.06 94 ALA A O 1
ATOM 726 N N . LEU A 1 95 ? -6.643 10.231 0.336 1.00 72.00 95 LEU A N 1
ATOM 727 C CA . LEU A 1 95 ? -5.239 10.505 0.599 1.00 72.00 95 LEU A CA 1
ATOM 728 C C . LEU A 1 95 ? -5.110 11.908 1.217 1.00 72.00 95 LEU A C 1
ATOM 730 O O . LEU A 1 95 ? -5.695 12.860 0.693 1.00 72.00 95 LEU A O 1
ATOM 734 N N . PRO A 1 96 ? -4.374 12.051 2.330 1.00 74.69 96 PRO A N 1
ATOM 735 C CA . PRO A 1 96 ? -4.093 13.356 2.895 1.00 74.69 96 PRO A CA 1
ATOM 736 C C . PRO A 1 96 ? -3.258 14.159 1.895 1.00 74.69 96 PRO A C 1
ATOM 738 O O . PRO A 1 96 ? -2.254 13.670 1.374 1.00 74.69 96 PRO A O 1
ATOM 741 N N . PHE A 1 97 ? -3.682 15.391 1.626 1.00 60.09 97 PHE A N 1
ATOM 742 C CA . PHE A 1 97 ? -2.906 16.320 0.813 1.00 60.09 97 PHE A CA 1
ATOM 743 C C . PHE A 1 97 ? -1.622 16.685 1.556 1.00 60.09 97 PHE A C 1
ATOM 745 O O . PHE A 1 97 ? -1.651 16.986 2.753 1.00 60.09 97 PHE A O 1
ATOM 752 N N . ARG A 1 98 ? -0.503 16.645 0.843 1.00 54.25 98 ARG A N 1
ATOM 753 C CA . ARG A 1 98 ? 0.819 17.005 1.335 1.00 54.25 98 ARG A CA 1
ATOM 754 C C . ARG A 1 98 ? 1.552 17.784 0.258 1.00 54.25 98 ARG A C 1
ATOM 756 O O . ARG A 1 98 ? 1.288 17.499 -0.932 1.00 54.25 98 ARG A O 1
#

Solvent-accessible surface area (backbone atoms only — not comparable to full-atom values): 5910 Å² total; per-residue (Å²): 134,83,83,75,70,51,69,70,55,53,49,51,52,54,53,51,51,52,53,52,49,54,49,52,54,52,50,48,46,43,62,71,49,52,47,53,44,60,71,65,70,72,57,42,67,66,57,38,51,55,56,43,58,49,58,71,70,52,88,71,62,60,70,59,54,49,53,52,48,51,55,58,68,75,45,83,89,46,78,28,57,55,51,50,50,50,55,61,55,72,65,67,62,86,72,81,86,126

Foldseek 3Di:
DPDPPDPVNVVVVVVVVVVVVLQVVLLCCLVVPVLVCLVVLPDDPVNLVVVLVVLLVDDHDQVSLLVSLVSLVPDDDDPSSVSSNVSSVVVVDPHDDD

Mean predicted aligned error: 7.94 Å

Radius of gyration: 17.43 Å; Cα contacts (8 Å, |Δi|>4): 55; chains: 1; bounding box: 34×30×59 Å